Protein AF-A0A9E3DLA0-F1 (afdb_monomer)

Solvent-accessible surface area (backbone atoms only — not comparable to full-atom values): 5776 Å² total; per-residue (Å²): 137,88,68,82,68,61,55,40,87,68,39,64,59,67,63,48,51,53,48,51,51,53,49,32,60,76,68,73,53,89,76,64,61,71,60,58,76,69,48,54,60,56,57,51,48,52,50,53,61,69,75,45,92,67,54,72,67,61,52,47,54,49,70,68,34,91,45,56,31,57,26,45,54,51,49,45,53,52,51,51,52,53,52,50,48,60,67,68,66,62,71,75,82,87,124

Nearest PDB structures (foldseek):
  3ljc-assembly1_A  TM=7.339E-01  e=4.085E-02  Escherichia coli K-12
  7cr9-assembly1_A  TM=6.715E-01  e=3.644E-02  Meiothermus taiwanensis
  6vbk-assembly1_A  TM=6.564E-01  e=1.579E+00  Mycobacterium tuberculosis
  7w4d-assembly1_H  TM=3.916E-01  e=5.545E+00  Sus scrofa
  6g2j-assembly1_V  TM=3.586E-01  e=6.967E+00  Mus musculus

pLDDT: mean 87.69, std 12.12, range [44.91, 96.81]

Structure (mmCIF, N/CA/C/O backbone):
data_AF-A0A9E3DLA0-F1
#
_entry.id   AF-A0A9E3DLA0-F1
#
loop_
_atom_site.group_PDB
_atom_site.id
_atom_site.type_symbol
_atom_site.label_atom_id
_atom_site.label_alt_id
_atom_site.label_comp_id
_atom_site.label_asym_id
_atom_site.label_entity_id
_atom_site.label_seq_id
_atom_site.pdbx_PDB_ins_code
_atom_site.Cartn_x
_atom_site.Cartn_y
_atom_site.Cartn_z
_atom_site.occupancy
_atom_site.B_iso_or_equiv
_atom_site.auth_seq_id
_atom_site.auth_comp_id
_atom_site.auth_asym_id
_atom_site.auth_atom_id
_atom_site.pdbx_PDB_model_num
ATOM 1 N N . ASP A 1 1 ? 21.032 -6.677 -10.269 1.00 51.06 1 ASP A N 1
ATOM 2 C CA . ASP A 1 1 ? 20.486 -5.719 -11.239 1.00 51.06 1 ASP A CA 1
ATOM 3 C C . ASP A 1 1 ? 19.216 -5.139 -10.637 1.00 51.06 1 ASP A C 1
ATOM 5 O O . ASP A 1 1 ? 18.285 -5.895 -10.388 1.00 51.06 1 ASP A O 1
ATOM 9 N N . PHE A 1 2 ? 19.238 -3.864 -10.249 1.00 66.81 2 PHE A N 1
ATOM 10 C CA . PHE A 1 2 ? 18.107 -3.195 -9.599 1.00 66.81 2 PHE A CA 1
ATOM 11 C C . PHE A 1 2 ? 17.454 -2.266 -10.618 1.00 66.81 2 PHE A C 1
ATOM 13 O O . PHE A 1 2 ? 17.761 -1.078 -10.692 1.00 66.81 2 PHE A O 1
ATOM 20 N N . THR A 1 3 ? 16.583 -2.831 -11.448 1.00 79.75 3 THR A N 1
ATOM 21 C CA . THR A 1 3 ? 15.760 -2.050 -12.369 1.00 79.75 3 THR A CA 1
ATOM 22 C C . THR A 1 3 ? 14.616 -1.420 -11.580 1.00 79.75 3 THR A C 1
ATOM 24 O O . THR A 1 3 ? 13.738 -2.131 -11.092 1.00 79.75 3 THR A O 1
ATOM 27 N N . ALA A 1 4 ? 14.629 -0.094 -11.442 1.00 81.00 4 ALA A N 1
ATOM 28 C CA . ALA A 1 4 ? 13.517 0.637 -10.840 1.00 81.00 4 ALA A CA 1
ATOM 29 C C . ALA A 1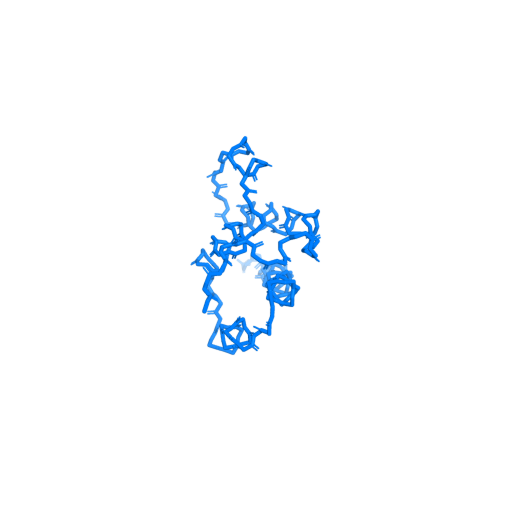 4 ? 12.221 0.381 -11.624 1.00 81.00 4 ALA A C 1
ATOM 31 O O . ALA A 1 4 ? 12.263 0.292 -12.854 1.00 81.00 4 ALA A O 1
ATOM 32 N N . ARG A 1 5 ? 11.084 0.317 -10.922 1.00 83.62 5 ARG A N 1
ATOM 33 C CA . ARG A 1 5 ? 9.731 0.172 -11.485 1.00 83.62 5 ARG A CA 1
ATOM 34 C C . ARG A 1 5 ? 9.466 -1.130 -12.238 1.00 83.62 5 ARG A C 1
ATOM 36 O O . ARG A 1 5 ? 8.503 -1.243 -12.990 1.00 83.62 5 ARG A O 1
ATOM 43 N N . LYS A 1 6 ? 10.308 -2.143 -12.044 1.00 87.75 6 LYS A N 1
ATOM 44 C CA . LYS A 1 6 ? 10.136 -3.442 -12.697 1.00 87.75 6 LYS A CA 1
ATOM 45 C C . LYS A 1 6 ? 8.821 -4.104 -12.263 1.00 87.75 6 LYS A C 1
ATOM 47 O O . LYS A 1 6 ? 8.643 -4.389 -11.079 1.00 87.75 6 LYS A O 1
ATOM 52 N N . GLY A 1 7 ? 7.953 -4.412 -13.228 1.00 87.69 7 GLY A N 1
ATOM 53 C CA . GLY A 1 7 ? 6.678 -5.090 -12.985 1.00 87.69 7 GLY A CA 1
ATOM 54 C C . GLY A 1 7 ? 5.571 -4.170 -12.467 1.00 87.69 7 GLY A C 1
ATOM 55 O O . GLY A 1 7 ? 4.568 -4.664 -11.954 1.00 87.69 7 GLY A O 1
ATOM 56 N N . GLU A 1 8 ? 5.743 -2.846 -12.553 1.00 90.25 8 GLU A N 1
ATOM 57 C CA . GLU A 1 8 ? 4.739 -1.880 -12.097 1.00 90.25 8 GLU A CA 1
ATOM 58 C C . GLU A 1 8 ? 3.458 -1.915 -12.933 1.00 90.25 8 GLU A C 1
ATOM 60 O O . GLU A 1 8 ? 2.380 -1.639 -12.415 1.00 90.25 8 GLU A O 1
ATOM 65 N N . GLU A 1 9 ? 3.565 -2.316 -14.197 1.00 92.06 9 GLU A N 1
ATOM 66 C CA . GLU A 1 9 ? 2.458 -2.514 -15.128 1.00 92.06 9 GLU A CA 1
ATOM 67 C C . GLU A 1 9 ? 1.510 -3.647 -14.717 1.00 92.06 9 GLU A C 1
ATOM 69 O O . GLU A 1 9 ? 0.359 -3.672 -15.145 1.00 92.06 9 GLU A O 1
ATOM 74 N N . ALA A 1 10 ? 1.983 -4.582 -13.889 1.00 94.12 10 ALA A N 1
ATOM 75 C CA . ALA A 1 10 ? 1.192 -5.707 -13.405 1.00 94.12 10 ALA A CA 1
ATOM 76 C C . ALA A 1 10 ? 0.414 -5.381 -12.117 1.00 94.12 10 ALA A C 1
ATOM 78 O O . ALA A 1 10 ? -0.375 -6.207 -11.657 1.00 94.12 10 ALA A O 1
ATOM 79 N N . VAL A 1 11 ? 0.647 -4.207 -11.520 1.00 96.12 11 VAL A N 1
ATOM 80 C CA . VAL A 1 11 ? -0.049 -3.747 -10.315 1.00 96.12 11 VAL A CA 1
ATOM 81 C C . VAL A 1 11 ? -1.449 -3.267 -10.678 1.00 96.12 11 VAL A C 1
ATOM 83 O O . VAL A 1 11 ? -1.619 -2.452 -11.586 1.00 96.12 11 VAL A O 1
ATOM 86 N N . ASP A 1 12 ? -2.442 -3.702 -9.906 1.00 96.44 12 ASP A N 1
ATOM 87 C CA . ASP A 1 12 ? -3.785 -3.132 -9.956 1.00 96.44 12 ASP A CA 1
ATOM 88 C C . ASP A 1 12 ? -3.777 -1.719 -9.348 1.00 96.44 12 ASP A C 1
ATOM 90 O O . ASP A 1 12 ? -3.876 -1.518 -8.133 1.00 96.44 12 ASP A O 1
ATOM 94 N N . ARG A 1 13 ? -3.583 -0.721 -10.216 1.00 95.69 13 ARG A N 1
ATOM 95 C CA . ARG A 1 13 ? -3.513 0.687 -9.812 1.00 95.69 13 ARG A CA 1
ATOM 96 C C . ARG A 1 13 ? -4.843 1.186 -9.260 1.00 95.69 13 ARG A C 1
ATOM 98 O O . ARG A 1 13 ? -4.836 2.007 -8.347 1.00 95.69 13 ARG A O 1
ATOM 105 N N . GLU A 1 14 ? -5.961 0.720 -9.807 1.00 96.12 14 GLU A N 1
ATOM 106 C CA . GLU A 1 14 ? -7.286 1.168 -9.384 1.00 96.12 14 GLU A CA 1
ATOM 107 C C . GLU A 1 14 ? -7.560 0.718 -7.947 1.00 96.12 14 GLU A C 1
ATOM 109 O O . GLU A 1 14 ? -7.871 1.552 -7.093 1.00 96.12 14 GLU A O 1
ATOM 114 N N . ALA A 1 15 ? -7.328 -0.563 -7.649 1.00 96.1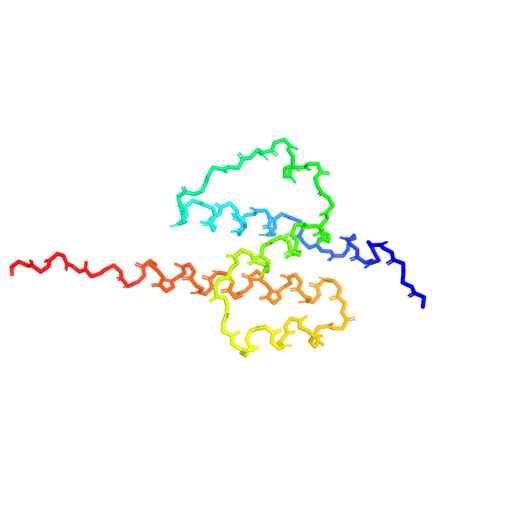2 15 ALA A N 1
ATOM 115 C CA . ALA A 1 15 ? -7.466 -1.098 -6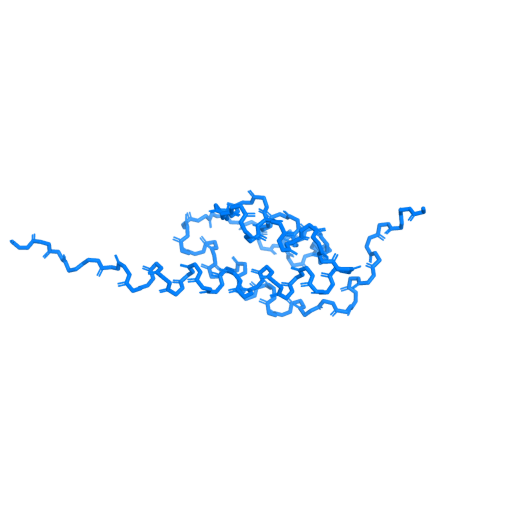.298 1.00 96.12 15 ALA A CA 1
ATOM 116 C C . ALA A 1 15 ? -6.507 -0.417 -5.306 1.00 96.12 15 ALA A C 1
ATOM 118 O O . ALA A 1 15 ? -6.907 -0.046 -4.199 1.00 96.12 15 ALA A O 1
ATOM 119 N N . LEU A 1 16 ? -5.254 -0.176 -5.712 1.00 95.50 16 LEU A N 1
ATOM 120 C CA . LEU A 1 16 ? -4.272 0.512 -4.873 1.00 95.50 16 LEU A CA 1
ATOM 121 C C . LEU A 1 16 ? -4.707 1.943 -4.520 1.00 95.50 16 LEU A C 1
ATOM 123 O O . LEU A 1 16 ? -4.608 2.349 -3.361 1.00 95.50 16 LEU A O 1
ATOM 127 N N . LEU A 1 17 ? -5.197 2.710 -5.500 1.00 95.44 17 LEU A N 1
ATOM 128 C CA . LEU A 1 17 ? -5.681 4.076 -5.284 1.00 95.44 17 LEU A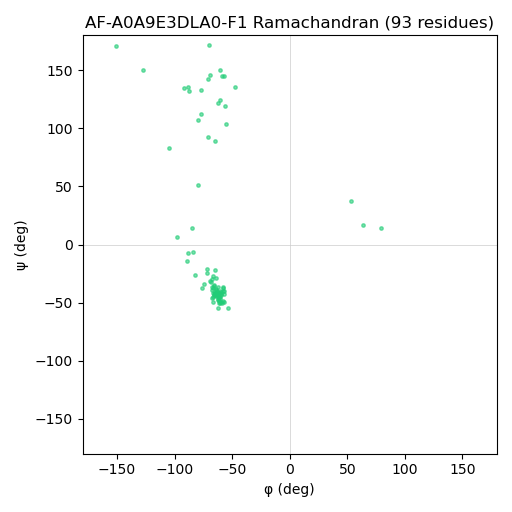 CA 1
ATOM 129 C C . LEU A 1 17 ? -6.953 4.107 -4.433 1.00 95.44 17 LEU A C 1
ATOM 131 O O . LEU A 1 17 ? -7.084 4.981 -3.571 1.00 95.44 17 LEU A O 1
ATOM 135 N N . ALA A 1 18 ? -7.869 3.156 -4.632 1.00 95.31 18 ALA A N 1
ATOM 136 C CA . ALA A 1 18 ? -9.076 3.034 -3.822 1.00 95.31 18 ALA A CA 1
ATOM 137 C C . ALA A 1 18 ? -8.726 2.809 -2.341 1.00 95.31 18 ALA A C 1
ATOM 139 O O . ALA A 1 18 ? -9.180 3.554 -1.469 1.00 95.31 18 ALA A O 1
ATOM 140 N N . VAL A 1 19 ? -7.837 1.855 -2.062 1.00 94.69 19 VAL A N 1
ATOM 141 C CA . VAL A 1 19 ? -7.385 1.552 -0.700 1.00 94.69 19 VAL A CA 1
ATOM 142 C C . VAL A 1 19 ? -6.595 2.701 -0.079 1.00 94.69 19 VAL A C 1
ATOM 144 O O . VAL A 1 19 ? -6.838 3.058 1.075 1.00 94.69 19 VAL A O 1
ATOM 147 N N . LEU A 1 20 ? -5.683 3.325 -0.829 1.00 93.50 20 LEU A N 1
ATOM 148 C CA . LEU A 1 20 ? -4.952 4.507 -0.368 1.00 93.50 20 LEU A CA 1
ATOM 149 C C . LEU A 1 20 ? -5.920 5.632 0.020 1.00 93.50 20 LEU A C 1
ATOM 151 O O . LEU A 1 20 ? -5.754 6.270 1.060 1.00 93.50 20 LEU A O 1
ATOM 155 N N . THR A 1 21 ? -6.956 5.847 -0.787 1.00 92.38 21 THR A N 1
ATOM 156 C CA . THR A 1 21 ? -7.980 6.860 -0.528 1.00 92.38 21 THR A CA 1
ATOM 157 C C . THR A 1 21 ? -8.736 6.584 0.764 1.00 92.38 21 THR A C 1
ATOM 159 O O . THR A 1 21 ? -8.890 7.484 1.595 1.00 92.38 21 THR A O 1
ATOM 162 N N . ASP A 1 22 ? -9.185 5.348 0.960 1.00 93.31 22 ASP A N 1
ATOM 163 C CA . ASP A 1 22 ? -9.884 4.949 2.178 1.00 93.31 22 ASP A CA 1
ATOM 164 C C . ASP A 1 22 ? -8.981 5.044 3.412 1.00 93.31 22 ASP A C 1
ATOM 166 O O . ASP A 1 22 ? -9.419 5.520 4.463 1.00 93.31 22 ASP A O 1
ATOM 170 N N . PHE A 1 23 ? -7.705 4.676 3.278 1.00 92.56 23 PHE A N 1
ATOM 171 C CA . PHE A 1 23 ? -6.712 4.825 4.335 1.00 92.56 23 PHE A CA 1
ATOM 172 C C . PHE A 1 23 ? -6.518 6.288 4.736 1.00 92.56 23 PHE A C 1
ATOM 174 O O . PHE A 1 23 ? -6.598 6.620 5.920 1.00 92.56 23 PHE A O 1
ATOM 181 N N . LEU A 1 24 ? -6.300 7.186 3.776 1.00 91.31 24 LEU A N 1
ATOM 182 C CA . LEU A 1 24 ? -6.104 8.609 4.057 1.00 91.31 24 LEU A CA 1
ATOM 183 C C . LEU A 1 24 ? -7.334 9.226 4.731 1.00 91.31 24 LEU A C 1
ATOM 185 O O . LEU A 1 24 ? -7.188 9.958 5.710 1.00 91.31 24 LEU A O 1
ATOM 189 N N . LYS A 1 25 ? -8.542 8.871 4.271 1.00 90.44 25 LYS A N 1
ATOM 190 C CA . LYS A 1 25 ? -9.805 9.293 4.898 1.00 90.44 25 LYS A CA 1
ATOM 191 C C . LYS A 1 25 ? -9.920 8.789 6.336 1.00 90.44 25 LYS A C 1
ATOM 193 O O . LYS A 1 25 ? -10.201 9.581 7.230 1.00 90.44 25 LYS A O 1
ATOM 198 N N . ALA A 1 26 ? -9.668 7.502 6.573 1.00 90.12 26 ALA A N 1
ATOM 199 C CA . ALA A 1 26 ? -9.773 6.899 7.903 1.00 90.12 26 ALA A CA 1
ATOM 200 C C . ALA A 1 26 ? -8.761 7.471 8.908 1.00 90.12 26 ALA A C 1
ATOM 202 O O . ALA A 1 26 ? -9.037 7.501 10.104 1.00 90.12 26 ALA A O 1
ATOM 203 N N . ASN A 1 27 ? 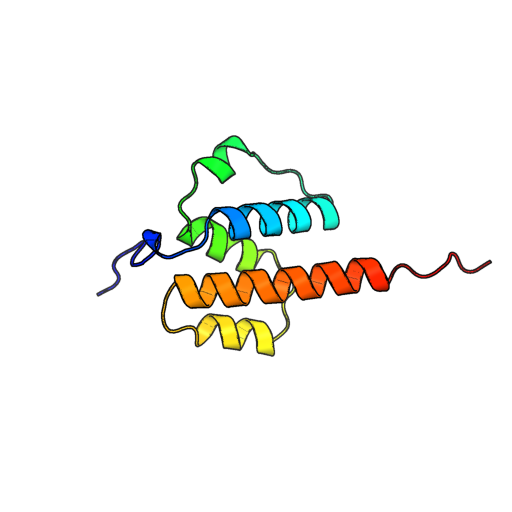-7.605 7.938 8.432 1.00 88.06 27 ASN A N 1
ATOM 204 C CA . ASN A 1 27 ? -6.576 8.564 9.264 1.00 88.06 27 ASN A CA 1
ATOM 205 C C . ASN A 1 27 ? -6.633 10.108 9.237 1.00 88.06 27 ASN A C 1
ATOM 207 O O . ASN A 1 27 ? -5.757 10.760 9.801 1.00 88.06 27 ASN A O 1
ATOM 211 N N . ASN A 1 28 ? -7.656 10.699 8.605 1.00 89.25 28 ASN A N 1
ATOM 212 C CA . ASN A 1 28 ? -7.868 12.145 8.488 1.00 89.25 28 ASN A CA 1
ATOM 213 C C . ASN A 1 28 ? -6.649 12.912 7.920 1.00 89.25 28 ASN A C 1
ATOM 215 O O . ASN A 1 28 ? -6.326 14.022 8.354 1.00 89.25 28 ASN A O 1
ATOM 219 N N . LEU A 1 29 ? -5.958 12.301 6.953 1.00 88.62 29 LEU A N 1
ATOM 220 C CA . LEU A 1 29 ? -4.760 12.836 6.309 1.00 88.62 29 LEU A CA 1
ATOM 221 C C . LEU A 1 29 ? -5.129 13.635 5.055 1.00 88.62 29 LEU A C 1
ATOM 223 O O . LEU A 1 29 ? -5.923 13.193 4.226 1.00 88.62 29 LEU A O 1
ATOM 227 N N . LYS A 1 30 ? -4.518 14.812 4.895 1.00 85.88 30 LYS A N 1
ATOM 228 C CA . LYS A 1 30 ? -4.606 15.596 3.657 1.00 85.88 30 LYS A CA 1
ATOM 229 C C . LYS A 1 30 ? -3.509 15.146 2.699 1.00 85.88 30 LYS A C 1
ATOM 231 O O . LYS A 1 3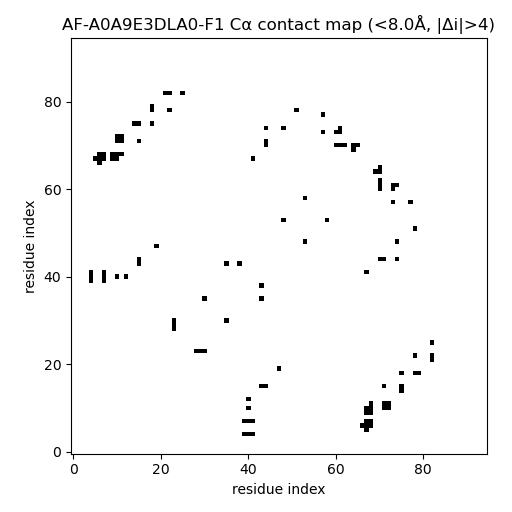0 ? -2.350 15.079 3.100 1.00 85.88 30 LYS A O 1
ATOM 236 N N . VAL A 1 31 ? -3.873 14.892 1.447 1.00 86.44 31 VAL A N 1
ATOM 237 C CA . VAL A 1 31 ? -2.935 14.525 0.384 1.00 86.44 31 VAL A CA 1
ATOM 238 C C . VAL A 1 31 ? -3.124 15.431 -0.825 1.00 86.44 31 VAL A C 1
ATOM 240 O O . VAL A 1 31 ? -4.229 15.918 -1.075 1.00 86.44 31 VAL A O 1
ATOM 243 N N . ASP A 1 32 ? -2.040 15.642 -1.562 1.00 89.62 32 ASP A N 1
ATOM 244 C CA . ASP A 1 32 ? -2.085 16.205 -2.903 1.00 89.62 32 ASP A CA 1
ATOM 245 C C . ASP A 1 32 ? -2.475 15.116 -3.915 1.00 89.62 32 ASP A C 1
ATOM 247 O O . ASP A 1 32 ? -1.694 14.205 -4.200 1.00 89.62 32 ASP A O 1
ATOM 251 N N . TRP A 1 33 ? -3.706 15.190 -4.426 1.00 89.06 33 TRP A N 1
ATOM 252 C CA . TRP A 1 33 ? -4.247 14.200 -5.359 1.00 89.06 33 TRP A CA 1
ATOM 253 C C . TRP A 1 33 ? -3.572 14.246 -6.729 1.00 89.06 33 TRP A C 1
ATOM 255 O O . TRP A 1 33 ? -3.400 13.198 -7.342 1.00 89.06 33 TRP A O 1
ATOM 265 N N . GLU A 1 34 ? -3.111 15.417 -7.170 1.00 90.31 34 GLU A N 1
ATOM 266 C CA . GLU A 1 34 ? -2.392 15.555 -8.441 1.00 90.31 34 GLU A CA 1
ATOM 267 C C . GLU A 1 34 ? -1.053 14.796 -8.391 1.00 90.31 34 GLU A C 1
ATOM 269 O O . GLU A 1 34 ? -0.699 14.039 -9.304 1.00 90.31 34 GLU A O 1
ATOM 274 N N . GLY A 1 35 ? -0.338 14.911 -7.268 1.00 90.62 35 GLY A N 1
ATOM 275 C CA . GLY A 1 35 ? 0.863 14.126 -6.997 1.00 90.62 35 GLY A CA 1
ATOM 276 C C . GLY A 1 35 ? 0.599 12.619 -6.906 1.00 90.62 35 GLY A C 1
ATOM 277 O O . GLY A 1 35 ? 1.379 11.825 -7.426 1.00 90.62 35 GLY A O 1
ATOM 278 N N . VAL A 1 36 ? -0.509 12.201 -6.289 1.00 90.38 36 VAL A N 1
ATOM 279 C CA . VAL A 1 36 ? -0.878 10.776 -6.178 1.00 90.38 36 VAL A CA 1
ATOM 280 C C . VAL A 1 36 ? -1.222 10.171 -7.542 1.00 90.38 36 VAL A C 1
ATOM 282 O O . VAL A 1 36 ? -0.738 9.088 -7.875 1.00 90.38 36 VAL A O 1
ATOM 285 N N . GLU A 1 37 ? -2.015 10.869 -8.353 1.00 89.06 37 GLU A N 1
ATOM 286 C CA . GLU A 1 37 ? -2.447 10.394 -9.671 1.00 89.06 37 GLU A CA 1
ATOM 287 C C . GLU A 1 37 ? -1.293 10.299 -10.674 1.00 89.06 37 GLU A C 1
ATOM 289 O O . GLU A 1 37 ? -1.308 9.421 -11.540 1.00 89.06 37 GLU A O 1
ATOM 294 N N . SER A 1 38 ? -0.266 11.140 -10.529 1.00 92.31 38 SER A N 1
ATOM 295 C CA . SER A 1 38 ? 0.939 11.121 -11.368 1.00 92.31 38 SER A CA 1
ATOM 296 C C . SER A 1 38 ? 2.056 10.202 -10.848 1.00 92.31 38 SER A C 1
ATOM 298 O O . SER A 1 38 ? 2.980 9.873 -11.597 1.00 92.31 38 SER A O 1
ATOM 300 N N . ALA A 1 39 ? 1.986 9.741 -9.593 1.00 94.31 39 ALA A N 1
ATOM 301 C CA . ALA A 1 39 ? 3.032 8.921 -8.986 1.00 94.31 39 ALA A CA 1
ATOM 302 C C . ALA A 1 39 ? 3.098 7.491 -9.571 1.00 94.31 39 ALA A C 1
ATOM 304 O O . ALA A 1 39 ? 2.053 6.871 -9.806 1.00 94.31 39 ALA A O 1
ATOM 305 N N . PRO A 1 40 ? 4.303 6.907 -9.739 1.00 95.25 40 PRO A N 1
ATOM 306 C CA . PRO A 1 40 ? 4.471 5.505 -10.139 1.00 95.25 40 PRO A CA 1
ATOM 307 C C . PRO A 1 40 ? 3.850 4.520 -9.137 1.00 95.25 40 PRO A C 1
ATOM 309 O O . PRO A 1 40 ? 3.849 4.785 -7.932 1.00 95.25 40 PRO A O 1
ATOM 312 N N . ASN A 1 41 ? 3.394 3.350 -9.602 1.00 95.19 41 ASN A N 1
ATOM 313 C CA . ASN A 1 41 ? 2.785 2.337 -8.722 1.00 95.19 41 ASN A CA 1
ATOM 314 C C . ASN A 1 41 ? 3.752 1.900 -7.611 1.00 95.19 41 ASN A C 1
ATOM 316 O O . ASN A 1 41 ? 3.353 1.784 -6.455 1.00 95.19 41 ASN A O 1
ATOM 320 N N . GLU A 1 42 ? 5.040 1.730 -7.928 1.00 93.81 42 GLU A N 1
ATOM 321 C CA . GLU A 1 42 ? 6.056 1.381 -6.928 1.00 93.81 42 GLU A CA 1
ATOM 322 C C . GLU A 1 42 ? 6.166 2.433 -5.812 1.00 93.81 42 GLU A C 1
ATOM 324 O O . GLU A 1 42 ? 6.269 2.085 -4.634 1.00 93.81 42 GLU A O 1
ATOM 329 N N . ALA A 1 43 ? 6.106 3.720 -6.166 1.00 94.00 43 ALA A N 1
ATOM 330 C CA . ALA A 1 43 ? 6.181 4.805 -5.194 1.00 94.00 43 ALA A CA 1
ATOM 331 C C . ALA A 1 43 ? 4.956 4.810 -4.269 1.00 94.00 43 ALA A C 1
ATOM 333 O O . ALA A 1 43 ? 5.113 4.958 -3.057 1.00 94.00 43 ALA A O 1
ATOM 334 N N . LEU A 1 44 ? 3.760 4.589 -4.823 1.00 94.06 44 LEU A N 1
ATOM 335 C CA . LEU A 1 44 ? 2.514 4.495 -4.058 1.00 94.06 44 LEU A CA 1
ATOM 336 C C . LEU A 1 44 ? 2.532 3.313 -3.080 1.00 94.06 44 LEU A C 1
ATOM 338 O O . LEU A 1 44 ? 2.229 3.492 -1.900 1.00 94.06 44 LEU A O 1
ATOM 342 N N . VAL A 1 45 ? 2.953 2.130 -3.543 1.00 93.56 45 VAL A N 1
ATOM 343 C CA . VAL A 1 45 ? 3.104 0.926 -2.705 1.00 93.56 45 VAL A CA 1
ATOM 344 C C . VAL A 1 45 ? 4.060 1.198 -1.545 1.00 93.56 45 VAL A C 1
ATOM 346 O O . VAL A 1 45 ? 3.730 0.939 -0.388 1.00 93.56 45 VAL A O 1
ATOM 349 N N . ASN A 1 46 ? 5.231 1.766 -1.833 1.00 91.88 46 ASN A N 1
ATOM 350 C CA . ASN A 1 46 ? 6.234 2.052 -0.810 1.00 91.88 46 ASN A CA 1
ATOM 351 C C . ASN A 1 46 ? 5.737 3.102 0.196 1.00 91.88 46 ASN A C 1
ATOM 353 O O . ASN A 1 46 ? 5.910 2.930 1.403 1.00 91.88 46 ASN A O 1
ATOM 357 N N . ALA A 1 47 ? 5.099 4.173 -0.283 1.00 90.62 47 ALA A N 1
ATOM 358 C CA . ALA A 1 47 ? 4.556 5.222 0.572 1.00 90.62 47 ALA A CA 1
ATOM 359 C C . ALA A 1 47 ? 3.495 4.667 1.530 1.00 90.62 47 ALA A C 1
ATOM 361 O O . ALA A 1 47 ? 3.595 4.867 2.741 1.00 90.62 47 ALA A O 1
ATOM 362 N N . LEU A 1 48 ? 2.512 3.926 1.013 1.00 90.50 48 LEU A N 1
ATOM 363 C CA . LEU A 1 48 ? 1.455 3.343 1.835 1.00 90.50 48 LEU A CA 1
ATOM 364 C C . LEU A 1 48 ? 2.009 2.313 2.833 1.00 90.50 48 LEU A C 1
ATOM 366 O O . LEU A 1 48 ? 1.595 2.316 3.994 1.00 90.50 48 LEU A O 1
ATOM 370 N N . ALA A 1 49 ? 2.993 1.498 2.442 1.00 91.12 49 ALA A N 1
ATOM 371 C CA . ALA A 1 49 ? 3.660 0.566 3.353 1.00 91.12 49 ALA A CA 1
ATOM 372 C C . ALA A 1 49 ? 4.391 1.268 4.514 1.00 91.12 49 ALA A C 1
ATOM 374 O O . ALA A 1 49 ? 4.385 0.759 5.635 1.00 91.12 49 ALA A O 1
ATOM 375 N N . MET A 1 50 ? 4.993 2.440 4.273 1.00 88.50 50 MET A N 1
ATOM 376 C CA . MET A 1 50 ? 5.673 3.232 5.309 1.00 88.50 50 MET A CA 1
ATOM 377 C C . MET A 1 50 ? 4.706 3.983 6.231 1.00 88.50 50 MET A C 1
ATOM 379 O O . MET A 1 50 ? 4.972 4.097 7.425 1.00 88.50 50 MET A O 1
ATOM 383 N N . MET A 1 51 ? 3.603 4.507 5.691 1.00 85.94 51 MET A N 1
ATOM 384 C CA . MET A 1 51 ? 2.607 5.255 6.471 1.00 85.94 51 MET A CA 1
ATOM 385 C C . MET A 1 51 ? 1.782 4.358 7.395 1.00 85.94 51 MET A C 1
ATOM 387 O O . MET A 1 51 ? 1.223 4.828 8.386 1.00 85.94 51 MET A O 1
ATOM 391 N N . SER A 1 52 ? 1.671 3.077 7.058 1.00 82.06 52 SER A N 1
ATOM 392 C CA . SER A 1 52 ? 0.733 2.192 7.726 1.00 82.06 52 SER A CA 1
ATOM 393 C C . SER A 1 52 ? 1.340 1.525 8.965 1.00 82.06 52 SER A C 1
ATOM 395 O O . SER A 1 52 ? 2.457 0.999 8.913 1.00 82.06 52 SER A O 1
ATOM 397 N N . PRO A 1 53 ? 0.605 1.476 10.090 1.00 82.69 53 PRO A N 1
ATOM 398 C CA . PRO A 1 53 ? 1.076 0.890 11.342 1.00 82.69 53 PRO A CA 1
ATOM 399 C C . PRO A 1 53 ? 0.973 -0.647 11.331 1.00 82.69 53 PRO A C 1
ATOM 401 O O . PRO A 1 53 ? 0.412 -1.251 12.240 1.00 82.69 53 PRO A O 1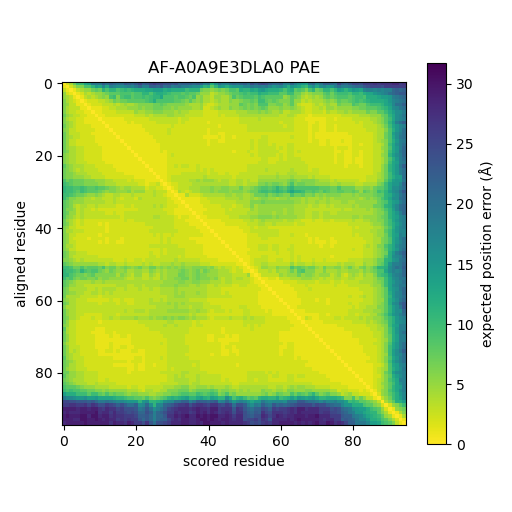
ATOM 404 N N . TYR A 1 54 ? 1.501 -1.295 10.291 1.00 86.44 54 TYR A N 1
ATOM 405 C CA . TYR A 1 54 ? 1.417 -2.745 10.140 1.00 86.44 54 TYR A CA 1
ATOM 406 C C . TYR A 1 54 ? 2.271 -3.494 11.162 1.00 86.44 54 TYR A C 1
ATOM 408 O O . TYR A 1 54 ? 3.368 -3.051 11.537 1.00 86.44 54 TYR A O 1
ATOM 416 N N . GLY A 1 55 ? 1.763 -4.655 11.574 1.00 87.38 55 GLY A N 1
ATOM 417 C CA . GLY A 1 55 ? 2.442 -5.559 12.482 1.00 87.38 55 GLY A CA 1
ATOM 418 C C . GLY A 1 55 ? 3.652 -6.247 11.838 1.00 87.38 55 GLY A C 1
ATOM 419 O O . GLY A 1 55 ? 3.901 -6.127 10.632 1.00 87.38 55 GLY A O 1
ATOM 420 N N . PRO A 1 56 ? 4.456 -6.967 12.643 1.00 90.50 56 PRO A N 1
ATOM 421 C CA . PRO A 1 56 ? 5.628 -7.681 12.144 1.00 90.50 56 PRO A CA 1
ATOM 422 C C . PRO A 1 56 ? 5.300 -8.712 11.058 1.00 90.50 56 PRO A C 1
ATOM 424 O O . PRO A 1 56 ? 6.067 -8.841 10.110 1.00 90.50 56 PRO A O 1
ATOM 427 N N . ALA A 1 57 ? 4.170 -9.418 11.173 1.00 90.69 57 ALA A N 1
ATOM 428 C CA . ALA A 1 57 ? 3.782 -10.469 10.233 1.00 90.69 57 ALA A CA 1
ATOM 429 C C . ALA A 1 57 ? 3.464 -9.903 8.842 1.00 90.69 57 ALA A C 1
ATOM 431 O O . ALA A 1 57 ? 3.979 -10.392 7.841 1.00 90.69 57 ALA A O 1
ATOM 432 N N . GLU A 1 58 ? 2.682 -8.825 8.777 1.00 91.56 58 GLU A N 1
ATOM 433 C CA . GLU A 1 58 ? 2.334 -8.170 7.517 1.00 91.56 58 GLU A CA 1
ATOM 434 C C . GLU A 1 58 ? 3.565 -7.529 6.866 1.00 91.56 58 GLU A C 1
ATOM 436 O O . GLU A 1 58 ? 3.749 -7.602 5.652 1.00 91.56 58 GLU A O 1
ATOM 441 N N . LYS A 1 59 ? 4.463 -6.956 7.678 1.00 89.88 59 LYS A N 1
ATOM 442 C CA . LYS A 1 59 ? 5.743 -6.429 7.187 1.00 89.88 59 LYS A CA 1
ATOM 443 C C . LYS A 1 59 ? 6.637 -7.521 6.611 1.00 89.88 59 LYS A C 1
ATOM 445 O O . LYS A 1 59 ? 7.236 -7.294 5.566 1.00 89.88 59 LYS A O 1
ATOM 450 N N . GLN A 1 60 ? 6.711 -8.690 7.248 1.00 93.25 60 GLN A N 1
ATOM 451 C CA . GLN A 1 60 ? 7.451 -9.828 6.696 1.00 93.25 60 GLN A CA 1
ATOM 452 C C . GLN A 1 60 ? 6.833 -10.323 5.387 1.00 93.25 60 GLN A C 1
ATOM 454 O O . GLN A 1 60 ? 7.556 -10.468 4.409 1.00 93.25 60 GLN A O 1
ATOM 459 N N . ALA A 1 61 ? 5.506 -10.458 5.311 1.00 93.50 61 ALA A N 1
ATOM 460 C CA . ALA A 1 61 ? 4.833 -10.856 4.073 1.00 93.50 61 ALA A CA 1
ATOM 461 C C . ALA A 1 61 ? 5.148 -9.907 2.899 1.00 93.50 61 ALA A C 1
ATOM 463 O O . ALA A 1 61 ? 5.394 -10.354 1.782 1.00 93.50 61 ALA A O 1
ATOM 464 N N . MET A 1 62 ? 5.211 -8.594 3.149 1.00 91.50 62 MET A N 1
ATOM 465 C CA . MET A 1 62 ? 5.614 -7.621 2.126 1.00 91.50 62 MET A CA 1
ATOM 466 C C . MET A 1 62 ? 7.094 -7.723 1.726 1.00 91.50 62 MET A C 1
ATOM 468 O O . MET A 1 62 ? 7.423 -7.421 0.579 1.00 91.50 62 MET A O 1
ATOM 472 N N . LEU A 1 63 ? 7.985 -8.110 2.648 1.00 92.50 63 LEU A N 1
ATOM 473 C CA . LEU A 1 63 ? 9.414 -8.312 2.368 1.00 92.50 63 LEU A CA 1
ATOM 474 C C . LEU A 1 63 ? 9.677 -9.605 1.588 1.00 92.50 63 LEU A C 1
ATOM 476 O O . LEU A 1 63 ? 10.586 -9.643 0.764 1.00 92.50 63 LEU A O 1
ATOM 480 N N . GLU A 1 64 ? 8.882 -10.643 1.837 1.00 94.31 64 GLU A N 1
ATOM 481 C CA . GLU A 1 64 ? 8.973 -11.944 1.166 1.00 94.31 64 GLU A CA 1
ATOM 482 C C . GLU A 1 64 ? 8.238 -11.981 -0.184 1.00 94.31 64 GLU A C 1
ATOM 484 O O . GLU A 1 64 ? 8.342 -12.961 -0.923 1.00 94.31 64 GLU A O 1
ATOM 489 N N . ALA A 1 65 ? 7.511 -10.916 -0.535 1.00 95.25 65 ALA A N 1
ATOM 490 C CA . ALA A 1 65 ? 6.799 -10.821 -1.800 1.00 95.25 65 ALA A CA 1
ATOM 491 C C . ALA A 1 65 ? 7.775 -10.917 -2.999 1.00 95.25 65 ALA A C 1
ATOM 493 O O . ALA A 1 65 ? 8.707 -10.112 -3.098 1.00 95.25 65 ALA A O 1
ATOM 494 N N . PRO A 1 66 ? 7.561 -11.857 -3.941 1.00 93.50 66 PRO A N 1
ATOM 495 C CA . PRO A 1 66 ? 8.508 -12.140 -5.023 1.00 93.50 66 PRO A CA 1
ATOM 496 C C . PRO A 1 66 ? 8.567 -11.043 -6.095 1.00 93.50 66 PRO A C 1
ATOM 498 O O . PRO A 1 66 ? 9.550 -10.946 -6.832 1.00 93.50 66 PRO A O 1
ATOM 501 N N . ASP A 1 67 ? 7.527 -10.216 -6.195 1.00 93.88 67 ASP A N 1
ATOM 502 C CA . ASP A 1 67 ? 7.420 -9.126 -7.157 1.00 93.88 67 ASP A CA 1
ATOM 503 C C . ASP A 1 67 ? 6.555 -7.969 -6.624 1.00 93.88 67 ASP A C 1
ATOM 505 O O . ASP A 1 67 ? 5.933 -8.043 -5.558 1.00 93.88 67 ASP A O 1
ATOM 509 N N . LEU A 1 68 ? 6.560 -6.853 -7.361 1.00 93.94 68 LEU A N 1
ATOM 510 C CA . LEU A 1 68 ? 5.834 -5.639 -6.990 1.00 93.94 68 LEU A CA 1
ATOM 511 C C . LEU A 1 68 ? 4.313 -5.845 -6.999 1.00 93.94 68 LEU A C 1
ATOM 513 O O . LEU A 1 68 ? 3.631 -5.283 -6.143 1.00 93.94 68 LEU A O 1
ATOM 517 N N . LYS A 1 69 ? 3.792 -6.668 -7.916 1.00 95.81 69 LYS A N 1
ATOM 518 C CA . LYS A 1 69 ? 2.366 -6.998 -7.985 1.00 95.81 69 LYS A CA 1
ATOM 519 C C . LYS A 1 69 ? 1.915 -7.708 -6.709 1.00 95.81 69 LYS A C 1
ATOM 521 O O . LYS A 1 69 ? 1.012 -7.225 -6.036 1.00 95.81 69 LYS A O 1
ATOM 526 N N . THR A 1 70 ? 2.582 -8.798 -6.343 1.00 96.31 70 THR A N 1
ATOM 527 C CA . THR A 1 70 ? 2.261 -9.597 -5.154 1.00 96.31 70 THR A CA 1
ATOM 528 C C . THR A 1 70 ? 2.391 -8.752 -3.890 1.00 96.31 70 THR A C 1
ATOM 530 O O . THR A 1 70 ? 1.551 -8.815 -2.996 1.00 96.31 70 THR A O 1
ATOM 533 N N . ARG A 1 71 ? 3.415 -7.889 -3.824 1.00 96.19 71 ARG A N 1
ATOM 534 C CA . ARG A 1 71 ? 3.565 -6.941 -2.714 1.00 96.19 71 ARG A CA 1
ATOM 535 C C . ARG A 1 71 ? 2.388 -5.966 -2.629 1.00 96.19 71 ARG A C 1
ATOM 537 O O . ARG A 1 71 ? 1.916 -5.700 -1.527 1.00 96.19 71 ARG A O 1
ATOM 544 N N . ALA A 1 72 ? 1.920 -5.441 -3.763 1.00 96.56 72 ALA A N 1
ATOM 545 C CA . ALA A 1 72 ? 0.762 -4.553 -3.819 1.00 96.56 72 ALA A CA 1
ATOM 546 C C . ALA A 1 72 ? -0.534 -5.268 -3.403 1.00 96.56 72 ALA A C 1
ATOM 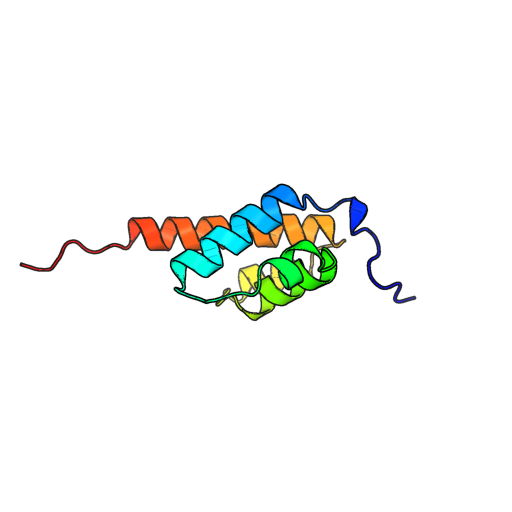548 O O . ALA A 1 72 ? -1.302 -4.702 -2.634 1.00 96.56 72 ALA A O 1
ATOM 549 N N . GLU A 1 73 ? -0.749 -6.513 -3.835 1.00 96.81 73 GLU A N 1
ATOM 550 C CA . GLU A 1 73 ? -1.909 -7.329 -3.441 1.00 96.81 73 GLU A CA 1
ATOM 551 C C . GLU A 1 73 ? -1.935 -7.589 -1.926 1.00 96.81 73 GLU A C 1
ATOM 553 O O . GLU A 1 73 ? -2.967 -7.399 -1.281 1.00 96.81 73 GLU A O 1
ATOM 558 N N . ILE A 1 74 ? -0.788 -7.952 -1.334 1.00 95.88 74 ILE A N 1
ATOM 559 C CA . ILE A 1 74 ? -0.650 -8.111 0.124 1.00 95.88 74 ILE A CA 1
ATOM 560 C C . ILE A 1 74 ? -0.957 -6.791 0.833 1.00 95.88 74 ILE A C 1
ATOM 562 O O . ILE A 1 74 ? -1.706 -6.772 1.809 1.00 95.88 74 ILE A O 1
ATOM 566 N N . LEU A 1 75 ? -0.385 -5.689 0.343 1.00 95.75 75 LEU A N 1
ATOM 567 C CA . LEU A 1 75 ? -0.578 -4.365 0.918 1.00 95.75 75 LEU A CA 1
ATOM 568 C C . LEU A 1 75 ? -2.059 -3.967 0.918 1.00 95.75 75 LEU A C 1
ATOM 570 O O . LEU A 1 75 ? -2.573 -3.610 1.973 1.00 95.75 75 LEU A O 1
ATOM 574 N N . ILE A 1 76 ? -2.736 -4.095 -0.228 1.00 95.75 76 ILE A N 1
ATOM 575 C CA . ILE A 1 76 ? -4.175 -3.844 -0.402 1.00 95.75 76 ILE A CA 1
ATOM 576 C C . ILE A 1 76 ? -4.977 -4.654 0.620 1.00 95.75 76 ILE A C 1
ATOM 578 O O . ILE A 1 76 ? -5.707 -4.073 1.423 1.00 95.75 76 ILE A O 1
ATOM 582 N N . ALA A 1 77 ? -4.776 -5.974 0.659 1.00 95.31 77 ALA A N 1
ATOM 583 C CA . ALA A 1 77 ? -5.522 -6.859 1.547 1.00 95.31 77 ALA A CA 1
ATOM 584 C C . ALA A 1 77 ? -5.325 -6.500 3.029 1.00 95.31 77 ALA A C 1
ATOM 586 O O . ALA A 1 77 ? -6.284 -6.447 3.801 1.00 95.31 77 ALA A O 1
ATOM 587 N N . VAL A 1 78 ? -4.088 -6.216 3.445 1.00 94.56 78 VAL A N 1
ATOM 588 C CA . VAL A 1 78 ? -3.789 -5.835 4.830 1.00 94.56 78 VAL A CA 1
ATOM 589 C C . VAL A 1 78 ? -4.425 -4.490 5.187 1.00 94.56 78 VAL A C 1
ATOM 591 O O . VAL A 1 78 ? -4.991 -4.358 6.276 1.00 94.56 78 VAL A O 1
ATOM 594 N N . THR A 1 79 ? -4.366 -3.492 4.298 1.00 94.19 79 THR A N 1
ATOM 595 C CA . THR A 1 79 ? -5.008 -2.195 4.550 1.00 94.19 79 THR A CA 1
ATOM 596 C C . THR A 1 79 ? -6.524 -2.342 4.659 1.00 94.19 79 THR A C 1
ATOM 598 O O . THR A 1 79 ? -7.124 -1.772 5.568 1.00 94.19 79 THR A O 1
ATOM 601 N N . GLU A 1 80 ? -7.156 -3.121 3.780 1.00 94.06 80 GLU A N 1
ATOM 602 C CA . GLU A 1 80 ? -8.597 -3.382 3.836 1.00 94.06 80 GLU A CA 1
ATOM 603 C C . GLU A 1 80 ? -8.998 -4.042 5.157 1.00 94.06 80 GLU A C 1
ATOM 605 O O . GLU A 1 80 ? -9.979 -3.631 5.781 1.00 94.06 80 GLU A O 1
ATOM 610 N N . MET A 1 81 ? -8.211 -5.012 5.633 1.00 91.44 81 MET A N 1
ATOM 611 C CA . MET A 1 81 ? -8.425 -5.638 6.939 1.00 91.44 81 MET A CA 1
ATOM 612 C C . MET A 1 81 ? -8.285 -4.636 8.093 1.00 91.44 81 MET A C 1
ATOM 614 O O . MET A 1 81 ? -9.101 -4.664 9.014 1.00 91.44 81 MET A O 1
ATOM 618 N N . ASP A 1 82 ? -7.284 -3.751 8.069 1.00 90.50 82 ASP A N 1
ATOM 619 C CA . ASP A 1 82 ? -7.120 -2.694 9.081 1.00 90.50 82 ASP A CA 1
ATOM 620 C C . ASP A 1 82 ? -8.314 -1.727 9.088 1.00 90.50 82 ASP A C 1
ATOM 622 O O . ASP A 1 82 ? -8.886 -1.427 10.139 1.00 90.50 82 ASP A O 1
ATOM 626 N N . LEU A 1 83 ? -8.754 -1.296 7.906 1.00 90.94 83 LEU A N 1
ATOM 627 C CA . LEU A 1 83 ? -9.906 -0.413 7.746 1.00 90.94 83 LEU A CA 1
ATOM 628 C C . LEU A 1 83 ? -11.205 -1.078 8.200 1.00 90.94 83 LEU A C 1
ATOM 630 O O . LEU A 1 83 ? -12.015 -0.444 8.878 1.00 90.94 83 LEU A O 1
ATOM 634 N N . ALA A 1 84 ? -11.401 -2.356 7.872 1.00 91.00 84 ALA A N 1
ATOM 635 C CA . ALA A 1 84 ? -12.542 -3.133 8.337 1.00 91.00 84 ALA A CA 1
ATOM 636 C C . ALA A 1 84 ? -12.554 -3.231 9.869 1.00 91.00 84 ALA A C 1
ATOM 638 O O . ALA A 1 84 ? -13.584 -2.953 10.484 1.00 91.00 84 ALA A O 1
ATOM 639 N N . LYS A 1 85 ? -11.404 -3.522 10.496 1.00 87.56 85 LYS A N 1
ATOM 640 C CA . LYS A 1 85 ? -11.269 -3.541 11.961 1.00 87.56 85 LYS A CA 1
ATOM 641 C C . LYS A 1 85 ? -11.640 -2.190 12.572 1.00 87.56 85 LYS A C 1
ATOM 643 O O . LYS A 1 85 ? -12.482 -2.150 13.465 1.00 87.56 85 LYS A O 1
ATOM 648 N N . LYS A 1 86 ? -11.112 -1.080 12.042 1.00 84.38 86 LYS A N 1
ATOM 649 C CA . LYS A 1 86 ? -11.439 0.285 12.505 1.00 84.38 86 LYS A CA 1
ATOM 650 C C . LYS A 1 86 ? -12.931 0.612 12.411 1.00 84.38 86 LYS A C 1
ATOM 652 O O . LYS A 1 86 ? -13.460 1.263 13.304 1.00 84.38 86 LYS A O 1
ATOM 657 N N . ARG A 1 87 ? -13.623 0.134 11.370 1.00 82.00 87 ARG A N 1
ATOM 658 C CA . ARG A 1 87 ? -15.084 0.284 11.224 1.00 82.00 87 ARG A CA 1
ATOM 659 C C . ARG A 1 87 ? -15.854 -0.521 12.278 1.00 82.00 87 ARG A C 1
ATOM 661 O O . ARG A 1 87 ? -16.879 -0.053 12.759 1.00 82.00 87 ARG A O 1
ATOM 668 N N . THR A 1 88 ? -15.369 -1.709 12.647 1.00 75.81 88 THR A N 1
ATOM 669 C CA . THR A 1 88 ? -16.016 -2.580 13.649 1.00 75.81 88 THR A CA 1
ATOM 670 C C . THR A 1 88 ? -15.691 -2.224 15.100 1.00 75.81 88 THR A C 1
ATOM 672 O O . THR A 1 88 ? -16.496 -2.501 15.980 1.00 75.81 88 THR A O 1
ATOM 675 N N . SER A 1 89 ? -14.539 -1.602 15.361 1.00 62.41 89 SER A N 1
ATOM 676 C CA . SER A 1 89 ? -14.094 -1.179 16.698 1.00 62.41 89 SER A CA 1
ATOM 677 C C . SER A 1 89 ? -14.633 0.194 17.118 1.00 62.41 89 SER A C 1
ATOM 679 O O . SER A 1 89 ? -14.133 0.775 18.077 1.00 62.41 89 SER A O 1
ATOM 681 N N . GLY A 1 90 ? -15.636 0.725 16.413 1.00 55.81 90 GLY A N 1
ATOM 682 C CA . GLY A 1 90 ? -16.433 1.842 16.909 1.00 55.81 90 GLY A CA 1
ATOM 683 C C . GLY A 1 90 ? -17.219 1.398 18.140 1.00 55.81 90 GLY A C 1
ATOM 684 O O . GLY A 1 90 ? -18.333 0.897 18.004 1.00 55.81 90 GLY A O 1
ATOM 685 N N . ASP A 1 91 ? -16.622 1.547 19.323 1.00 50.88 91 ASP A N 1
ATOM 686 C CA . ASP A 1 91 ? -17.313 1.413 20.605 1.00 50.88 91 ASP A CA 1
ATOM 687 C C . ASP A 1 91 ? -18.623 2.229 20.570 1.00 50.88 91 ASP A C 1
ATOM 689 O O . ASP A 1 91 ? -18.612 3.385 20.122 1.00 50.88 91 ASP A O 1
ATOM 693 N N . PRO A 1 92 ? -19.761 1.688 21.052 1.00 47.09 92 PRO A N 1
ATOM 694 C CA . PRO A 1 92 ? -20.893 2.536 21.401 1.00 47.09 92 PRO A CA 1
ATOM 695 C C . PRO A 1 92 ? -20.408 3.566 22.433 1.00 47.09 92 PRO A C 1
ATOM 697 O O . PRO A 1 92 ? -19.576 3.216 23.276 1.00 47.09 92 PRO A O 1
ATOM 700 N N . PRO A 1 93 ? -20.905 4.818 22.424 1.00 44.91 93 PRO A N 1
ATOM 701 C CA . PRO A 1 93 ? -20.576 5.746 23.493 1.00 44.91 93 PRO A CA 1
ATOM 702 C C . PRO A 1 93 ? -20.997 5.089 24.807 1.00 44.91 93 PRO A C 1
ATOM 704 O O . PRO A 1 93 ? -22.167 4.743 24.977 1.00 44.91 93 PR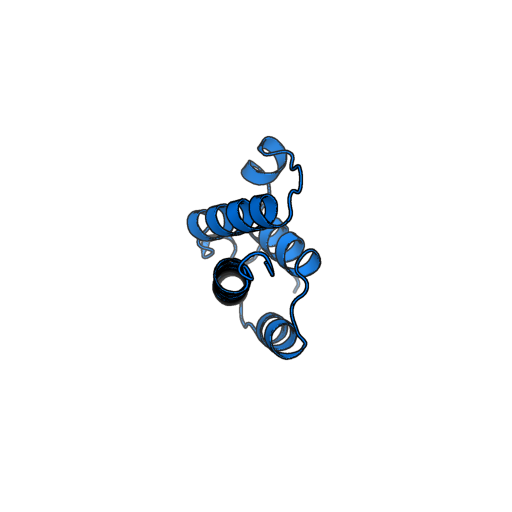O A O 1
ATOM 707 N N . LEU A 1 94 ? -20.029 4.865 25.697 1.00 49.19 94 LEU A N 1
ATOM 708 C CA . LEU A 1 94 ? -20.287 4.474 27.076 1.00 49.19 94 LEU A CA 1
ATOM 709 C C . LEU A 1 94 ? -21.220 5.540 27.665 1.00 49.19 94 LEU A C 1
ATOM 711 O O . LEU A 1 94 ? -20.799 6.675 27.894 1.00 49.19 94 LEU A O 1
ATOM 715 N N . GLN A 1 95 ? -22.501 5.184 27.784 1.00 49.12 95 GLN A N 1
ATOM 716 C CA . GLN A 1 95 ? -23.507 5.946 28.519 1.00 49.12 95 GLN A CA 1
ATOM 717 C C . GLN A 1 95 ? -23.273 5.819 30.020 1.00 49.12 95 GLN A C 1
ATOM 719 O O . GLN A 1 95 ? -22.894 4.711 30.465 1.00 49.12 95 GLN A O 1
#

Sequence (95 aa):
DFTARKGEEAVDREALLAVLTDFLKANNLKVDWEGVESAPNEALVNALAMMSPYGPAEKQAMLEAPDLKTRAEILIAVTEMDLAKKRTSGDPPLQ

Mean predicted aligned error: 5.65 Å

Foldseek 3Di:
DDDPLPCLVVAPLVLLVVLVVLLCVLVVHDDDVVCVVPDGSLVSLVVLVVPDPDDPVLVVQLVPQPDSRSNSVSSSVVSVVVSVVSVVPPDDPPD

Radius of gyration: 14.62 Å; Cα contacts (8 Å, |Δi|>4): 61; chains: 1; bounding box: 44×28×44 Å

Secondary structure (DSSP, 8-state):
---TTTTGGGS-HHHHHHHHHHHHHHTT----HHHHHHS-HHHHHHHHHHHS---HHHHHHHHH-SSHHHHHHHHHHHHHHHHHHHHHT-PPP--